Protein AF-A0A976LNE1-F1 (afdb_monomer_lite)

Foldseek 3Di:
DVVVVVLVVCQVVPWFFDDKDKAFAPPDDDDPVCVVVCVVVVDDDDGIDIDTDIDRDDPPDDCVVRVVRHDDDD

Structure (mmCIF, N/CA/C/O backbone):
data_AF-A0A976LNE1-F1
#
_entry.id   AF-A0A976LNE1-F1
#
loop_
_atom_site.group_PDB
_atom_site.id
_atom_site.type_symbol
_atom_site.label_atom_id
_atom_site.label_alt_id
_atom_site.label_comp_id
_atom_site.label_asym_id
_atom_site.label_entity_id
_atom_site.label_seq_id
_atom_site.pdbx_PDB_ins_code
_at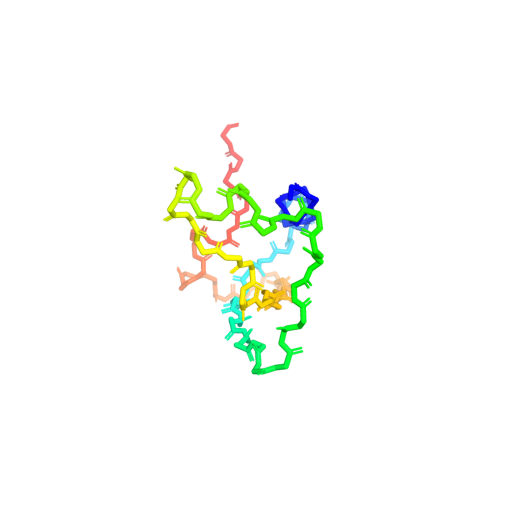om_site.Cartn_x
_atom_site.Cartn_y
_atom_site.Cartn_z
_atom_site.occupancy
_atom_site.B_iso_or_equiv
_atom_site.auth_seq_id
_atom_site.auth_comp_id
_atom_site.auth_asym_id
_atom_site.auth_atom_id
_atom_site.pdbx_PDB_model_num
ATOM 1 N N . MET A 1 1 ? 2.941 8.267 -8.018 1.00 44.97 1 MET A N 1
ATOM 2 C CA . MET A 1 1 ? 3.193 9.169 -6.862 1.00 44.97 1 MET A CA 1
ATOM 3 C C . MET A 1 1 ? 1.892 9.481 -6.117 1.00 44.97 1 MET A C 1
ATOM 5 O O . MET A 1 1 ? 1.924 9.473 -4.895 1.00 44.97 1 MET A O 1
ATOM 9 N N . ASN A 1 2 ? 0.753 9.618 -6.816 1.00 56.25 2 ASN A N 1
ATOM 10 C CA . ASN A 1 2 ? -0.579 9.756 -6.200 1.00 56.25 2 ASN A CA 1
ATOM 11 C C . ASN A 1 2 ? -1.104 8.490 -5.503 1.00 56.25 2 ASN A C 1
ATOM 13 O O . ASN A 1 2 ? -1.735 8.604 -4.459 1.00 56.25 2 ASN A O 1
ATOM 17 N N . ASP A 1 3 ? -0.796 7.291 -6.001 1.00 60.00 3 ASP A N 1
ATOM 18 C CA . ASP A 1 3 ? -1.360 6.054 -5.426 1.00 60.00 3 ASP A CA 1
ATOM 19 C C . ASP A 1 3 ? -0.889 5.797 -3.993 1.00 60.00 3 ASP A C 1
ATOM 21 O O . ASP A 1 3 ? -1.651 5.319 -3.158 1.00 60.00 3 ASP A O 1
ATOM 25 N N . ARG A 1 4 ? 0.342 6.221 -3.669 1.00 62.22 4 ARG A N 1
ATOM 26 C CA . ARG A 1 4 ? 0.864 6.177 -2.297 1.00 62.22 4 ARG A CA 1
ATOM 27 C C . ARG A 1 4 ? 0.069 7.072 -1.347 1.00 62.22 4 ARG A C 1
ATOM 29 O O . ARG A 1 4 ? -0.123 6.693 -0.199 1.00 62.22 4 ARG A O 1
ATOM 36 N N . LEU A 1 5 ? -0.398 8.233 -1.807 1.00 69.06 5 LEU A N 1
ATOM 37 C CA . LEU A 1 5 ? -1.206 9.138 -0.986 1.00 69.06 5 LEU A CA 1
ATOM 38 C C . LEU A 1 5 ? -2.610 8.569 -0.759 1.00 69.06 5 LEU A C 1
ATOM 40 O O . LEU A 1 5 ? -3.097 8.598 0.368 1.00 69.06 5 LEU A O 1
ATOM 44 N N . ASN A 1 6 ? -3.214 7.982 -1.795 1.00 69.69 6 ASN A N 1
ATOM 45 C CA . ASN A 1 6 ? -4.536 7.356 -1.703 1.00 69.69 6 ASN A CA 1
ATOM 46 C C . ASN A 1 6 ? -4.528 6.125 -0.783 1.00 69.69 6 ASN A C 1
ATOM 48 O O . ASN A 1 6 ? -5.405 5.979 0.067 1.00 69.69 6 ASN A O 1
ATOM 52 N N . TYR A 1 7 ? -3.501 5.281 -0.904 1.00 75.69 7 TYR A N 1
ATOM 53 C CA . TYR A 1 7 ? -3.271 4.138 -0.022 1.00 75.69 7 TYR A CA 1
ATOM 54 C C . TYR A 1 7 ? -3.136 4.568 1.444 1.00 75.69 7 TYR A C 1
ATOM 56 O O . TYR A 1 7 ? -3.844 4.062 2.314 1.00 75.69 7 TYR A O 1
ATOM 64 N N . LEU A 1 8 ? -2.272 5.552 1.716 1.00 79.69 8 LEU A N 1
ATOM 65 C CA . LEU A 1 8 ? -2.055 6.052 3.074 1.00 79.69 8 LEU A CA 1
ATOM 66 C C . LEU A 1 8 ? -3.312 6.702 3.659 1.00 79.69 8 LEU A C 1
ATOM 68 O O . LEU A 1 8 ? -3.560 6.562 4.852 1.00 79.69 8 LEU A O 1
ATOM 72 N N . PHE A 1 9 ? -4.112 7.392 2.843 1.00 85.38 9 PHE A N 1
ATOM 73 C CA . PHE A 1 9 ? -5.382 7.961 3.287 1.00 85.38 9 PHE A CA 1
ATOM 74 C C . PHE A 1 9 ? -6.366 6.873 3.734 1.00 85.38 9 PHE A C 1
ATOM 76 O O . PHE A 1 9 ? -6.886 6.953 4.844 1.00 85.38 9 PHE A O 1
ATOM 83 N N . ALA A 1 10 ? -6.581 5.833 2.921 1.00 81.94 10 ALA A N 1
ATOM 84 C CA . ALA A 1 10 ? -7.509 4.752 3.257 1.00 81.94 10 ALA A CA 1
ATOM 85 C C . ALA A 1 10 ? -7.117 4.042 4.565 1.00 81.94 10 ALA A C 1
ATOM 87 O O . ALA A 1 10 ? -7.970 3.816 5.427 1.00 81.94 10 ALA A O 1
ATOM 88 N N . LEU A 1 11 ? -5.821 3.768 4.750 1.00 87.25 11 LEU A N 1
ATOM 89 C CA . LEU A 1 11 ? -5.319 3.169 5.986 1.00 87.25 11 LEU A CA 1
ATOM 90 C C . LEU A 1 11 ? -5.513 4.075 7.206 1.00 87.25 11 LEU A C 1
ATOM 92 O O . LEU A 1 11 ? -5.920 3.589 8.258 1.00 87.25 11 LEU A O 1
ATOM 96 N N . LYS A 1 12 ? -5.273 5.386 7.067 1.00 87.50 12 LYS A N 1
ATOM 97 C CA . LYS A 1 12 ? -5.491 6.369 8.144 1.00 87.50 12 LYS A CA 1
ATOM 98 C C . LYS A 1 12 ? -6.960 6.510 8.542 1.00 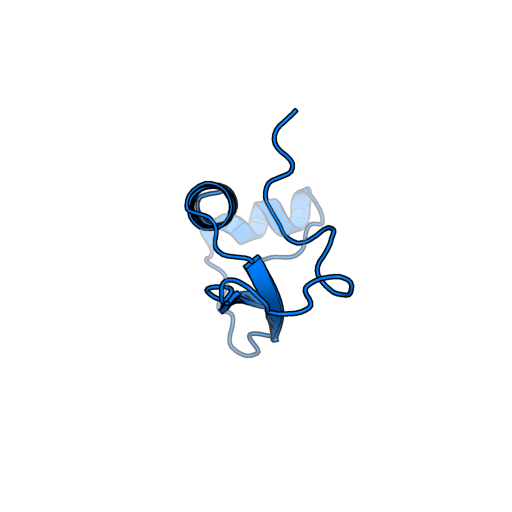87.50 12 LYS A C 1
ATOM 100 O O . LYS A 1 12 ? -7.251 6.778 9.698 1.00 87.50 12 LYS A O 1
ATOM 105 N N . VAL A 1 13 ? -7.888 6.322 7.602 1.00 89.81 13 VAL A N 1
ATOM 106 C CA . VAL A 1 13 ? -9.339 6.331 7.873 1.00 89.81 13 VAL A CA 1
ATOM 107 C C . VAL A 1 13 ? -9.791 5.063 8.622 1.00 89.81 13 VAL A C 1
ATOM 109 O O . VAL A 1 13 ? -10.900 5.021 9.150 1.00 89.81 13 VAL A O 1
ATOM 112 N N . GLY A 1 14 ? -8.942 4.035 8.703 1.00 88.81 14 GLY A N 1
ATOM 113 C CA . GLY A 1 14 ? -9.235 2.779 9.395 1.00 88.81 14 GLY A CA 1
ATOM 114 C C . GLY A 1 14 ? -9.672 1.641 8.471 1.00 88.81 14 GLY A C 1
ATOM 115 O O . GLY A 1 14 ? -10.165 0.619 8.950 1.00 88.81 14 GLY A O 1
ATOM 116 N N . PHE A 1 15 ? -9.497 1.784 7.154 1.00 92.25 15 PHE A N 1
ATOM 117 C CA . PHE A 1 15 ? -9.577 0.635 6.255 1.00 92.25 15 PHE A CA 1
ATOM 118 C C . PHE A 1 15 ? -8.315 -0.221 6.365 1.00 92.25 15 PHE A C 1
ATOM 120 O O . PHE A 1 15 ? -7.230 0.249 6.703 1.00 92.25 15 PHE A O 1
ATOM 127 N N . VAL A 1 16 ? -8.465 -1.496 6.032 1.00 92.50 16 VAL A N 1
ATOM 128 C CA . VAL A 1 16 ? -7.378 -2.471 5.970 1.00 92.50 16 VAL A CA 1
ATOM 129 C C . VAL A 1 16 ? -7.140 -2.826 4.511 1.00 92.50 16 VAL A C 1
ATOM 131 O O . VAL A 1 16 ? -8.102 -3.105 3.791 1.00 92.50 16 VAL A O 1
ATOM 134 N N . LEU A 1 17 ? -5.887 -2.841 4.055 1.00 93.38 17 LEU A N 1
ATOM 135 C CA . LEU A 1 17 ? -5.590 -3.384 2.730 1.00 93.38 17 LEU A CA 1
ATOM 136 C C . LEU A 1 17 ? -5.777 -4.904 2.774 1.00 93.38 17 LEU A C 1
ATOM 138 O O . LEU A 1 17 ? -5.074 -5.605 3.501 1.00 93.38 17 LEU A O 1
ATOM 142 N N . LYS A 1 18 ? -6.731 -5.409 1.993 1.00 92.69 18 LYS A N 1
ATOM 143 C CA . LYS A 1 18 ? -7.006 -6.841 1.901 1.00 92.69 18 LYS A CA 1
ATOM 144 C C . LYS A 1 18 ? -6.158 -7.485 0.808 1.00 92.69 18 LYS A C 1
ATOM 146 O O . LYS A 1 18 ? -5.515 -8.499 1.060 1.00 92.69 18 LYS A O 1
ATOM 151 N N . GLU A 1 19 ? -6.158 -6.889 -0.383 1.00 92.56 19 GLU A N 1
ATOM 152 C CA . GLU A 1 19 ? -5.494 -7.415 -1.581 1.00 92.56 19 GLU A CA 1
ATOM 153 C C . GLU A 1 19 ? -4.903 -6.264 -2.417 1.00 92.56 19 GLU A C 1
ATOM 155 O O . GLU A 1 19 ? -5.493 -5.184 -2.509 1.00 92.56 19 GLU A O 1
ATOM 160 N N . ASP A 1 20 ? -3.747 -6.511 -3.037 1.00 92.25 20 ASP A N 1
ATOM 161 C CA . ASP A 1 20 ? -3.157 -5.692 -4.105 1.00 92.25 20 ASP A CA 1
ATOM 162 C C . ASP A 1 20 ? -3.074 -6.562 -5.361 1.00 92.25 20 ASP A C 1
ATOM 164 O O . ASP A 1 20 ? -2.352 -7.562 -5.396 1.00 92.25 20 ASP A O 1
ATOM 168 N N . ILE A 1 21 ? -3.875 -6.218 -6.366 1.00 93.88 21 ILE A N 1
ATOM 169 C CA . ILE A 1 21 ? -3.963 -6.956 -7.620 1.00 93.88 21 ILE A CA 1
ATOM 170 C C . ILE A 1 21 ? -3.120 -6.228 -8.662 1.00 93.88 21 ILE A C 1
ATOM 172 O O . ILE A 1 21 ? -3.427 -5.100 -9.052 1.00 93.88 21 ILE A O 1
ATOM 176 N N . ILE A 1 22 ? -2.088 -6.910 -9.156 1.00 90.25 22 ILE A N 1
ATOM 177 C CA . ILE A 1 22 ? -1.201 -6.400 -10.201 1.00 90.25 22 ILE A CA 1
ATOM 178 C C . ILE A 1 22 ? -1.702 -6.904 -11.553 1.00 90.25 22 ILE A C 1
ATOM 180 O O . ILE A 1 22 ? -1.594 -8.087 -11.875 1.00 90.25 22 ILE A O 1
ATOM 184 N N . MET A 1 23 ? -2.240 -5.998 -12.362 1.00 88.50 23 MET A N 1
ATOM 185 C CA . MET A 1 23 ? -2.726 -6.304 -13.705 1.00 88.50 23 MET A CA 1
ATOM 186 C C . MET A 1 23 ? -1.666 -5.943 -14.738 1.00 88.50 23 MET A C 1
ATOM 188 O O . MET A 1 23 ? -1.294 -4.779 -14.873 1.00 88.50 23 MET A O 1
ATOM 192 N N . ALA A 1 24 ? -1.200 -6.926 -15.506 1.00 84.12 24 ALA A N 1
ATOM 193 C CA . ALA A 1 24 ? -0.321 -6.670 -16.640 1.00 84.12 24 ALA A CA 1
ATOM 194 C C . ALA A 1 24 ? -1.108 -6.022 -17.794 1.00 84.12 24 ALA A C 1
ATOM 196 O O . ALA A 1 24 ? -2.110 -6.556 -18.269 1.00 84.12 24 ALA A O 1
ATOM 197 N N . ARG A 1 25 ? -0.639 -4.875 -18.292 1.00 75.69 25 ARG A N 1
ATOM 198 C CA . ARG A 1 25 ? -1.169 -4.244 -19.503 1.00 75.69 25 ARG A CA 1
ATOM 199 C C . ARG A 1 25 ? -0.431 -4.753 -20.733 1.00 75.69 25 ARG A C 1
ATOM 201 O O . ARG A 1 25 ? 0.685 -4.339 -21.032 1.00 75.69 25 ARG A O 1
ATOM 208 N N . HIS A 1 26 ? -1.112 -5.592 -21.506 1.00 75.1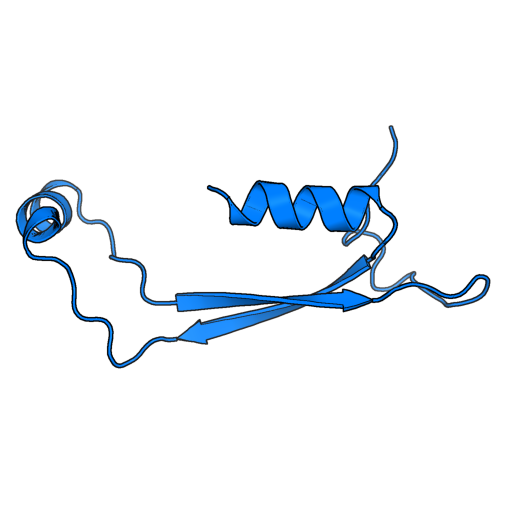9 26 HIS A N 1
ATOM 209 C CA . HIS A 1 26 ? -0.583 -6.146 -22.757 1.00 75.19 26 HIS A CA 1
ATOM 210 C C . HIS A 1 26 ? -0.654 -5.171 -23.953 1.00 75.19 26 HIS A C 1
ATOM 212 O O . HIS A 1 26 ? 0.058 -5.356 -24.933 1.00 75.19 26 HIS A O 1
ATOM 218 N N . HIS A 1 27 ? -1.448 -4.094 -23.863 1.00 73.62 27 HIS A N 1
ATOM 219 C CA . HIS A 1 27 ? -1.583 -3.054 -24.900 1.00 73.62 27 HIS A CA 1
ATOM 220 C C . HIS A 1 27 ? -1.026 -1.684 -24.468 1.00 73.62 27 HIS A C 1
ATOM 222 O O . HIS A 1 27 ? -1.598 -0.634 -24.768 1.00 73.62 27 HIS A O 1
ATOM 228 N N . CYS A 1 28 ? 0.102 -1.662 -23.757 1.00 67.94 28 CYS A N 1
ATOM 229 C CA . CYS A 1 28 ? 0.772 -0.406 -23.425 1.00 67.94 28 CYS A CA 1
ATOM 230 C C . CYS A 1 28 ? 1.417 0.223 -24.672 1.00 67.94 28 CYS A C 1
ATOM 232 O O . CYS A 1 28 ? 2.459 -0.227 -25.147 1.00 67.94 28 CYS A O 1
ATOM 234 N N . LYS A 1 29 ? 0.833 1.314 -25.183 1.00 71.38 29 LYS A N 1
ATOM 235 C CA . LYS A 1 29 ? 1.513 2.208 -26.131 1.00 71.38 29 LYS A CA 1
ATOM 236 C C . LYS A 1 29 ? 2.331 3.221 -25.341 1.00 71.38 29 LYS A C 1
ATOM 238 O O . LYS A 1 29 ? 1.785 4.000 -24.562 1.00 71.38 29 LYS A O 1
ATOM 243 N N . TYR A 1 30 ? 3.644 3.209 -25.533 1.00 70.25 30 TYR A N 1
ATOM 244 C CA . TYR A 1 30 ? 4.507 4.201 -24.911 1.00 70.25 30 TYR A CA 1
ATOM 245 C C . TYR A 1 30 ? 4.421 5.538 -25.646 1.00 70.25 30 TYR A C 1
ATOM 247 O O . TYR A 1 30 ? 4.318 5.591 -26.871 1.00 70.25 30 TYR A O 1
ATOM 255 N N . THR A 1 31 ? 4.495 6.637 -24.900 1.00 75.88 31 THR A N 1
ATOM 256 C CA . THR A 1 31 ? 4.587 7.974 -25.490 1.00 75.88 31 THR A CA 1
ATOM 257 C C . THR A 1 31 ? 5.990 8.203 -26.038 1.0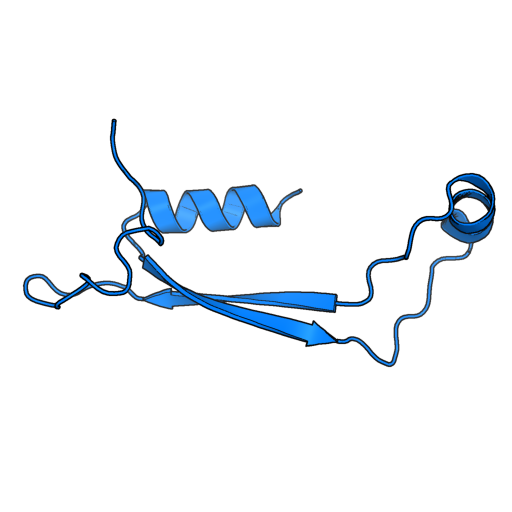0 75.88 31 THR A C 1
ATOM 259 O O . THR A 1 31 ? 6.988 7.949 -25.361 1.00 75.88 31 THR A O 1
ATOM 262 N N . GLU A 1 32 ? 6.076 8.735 -27.255 1.00 76.81 32 GLU A N 1
ATOM 263 C CA . GLU A 1 32 ? 7.337 8.916 -27.984 1.00 76.81 32 GLU A CA 1
ATOM 264 C C . GLU A 1 32 ? 8.362 9.771 -27.217 1.00 76.81 32 GLU A C 1
ATOM 266 O O . GLU A 1 32 ? 9.564 9.502 -27.242 1.00 76.81 32 GLU A O 1
ATOM 271 N N . ARG A 1 33 ? 7.856 10.710 -26.407 1.00 81.12 33 ARG A N 1
ATOM 272 C CA . ARG A 1 33 ? 8.602 11.555 -25.464 1.00 81.12 33 ARG A CA 1
ATOM 273 C C . ARG A 1 33 ? 9.559 10.788 -24.542 1.00 81.12 33 ARG A C 1
ATOM 275 O O . ARG A 1 33 ? 10.573 11.351 -24.138 1.00 81.12 33 ARG A O 1
ATOM 282 N N . TRP A 1 34 ? 9.257 9.537 -24.196 1.00 77.88 34 TRP A N 1
ATOM 283 C CA . TRP A 1 34 ? 10.046 8.743 -23.246 1.00 77.88 34 TRP A CA 1
ATOM 284 C C . TRP A 1 34 ? 11.048 7.797 -23.915 1.00 77.88 34 TRP A C 1
ATOM 286 O O . TRP A 1 34 ? 11.888 7.218 -23.228 1.00 77.88 34 TRP A O 1
ATOM 296 N N . ARG A 1 35 ? 11.017 7.669 -25.249 1.00 79.38 35 ARG A N 1
ATOM 297 C CA . ARG A 1 35 ? 11.801 6.672 -25.998 1.00 79.38 35 ARG A CA 1
ATOM 298 C C . ARG A 1 35 ? 13.315 6.823 -25.791 1.00 79.38 35 ARG A C 1
ATOM 300 O O . ARG A 1 35 ? 14.015 5.826 -25.635 1.00 79.38 35 ARG A O 1
ATOM 307 N N . TRP A 1 36 ? 13.826 8.055 -25.761 1.00 82.69 36 TRP A N 1
ATOM 308 C CA . TRP A 1 36 ? 15.255 8.325 -25.537 1.00 82.69 36 TRP A CA 1
ATOM 309 C C . TRP A 1 36 ? 15.686 8.007 -24.103 1.00 82.69 36 TRP A C 1
ATOM 311 O O . TRP A 1 36 ? 16.773 7.481 -23.885 1.00 82.69 36 TRP A O 1
ATOM 321 N N . LYS A 1 37 ? 14.814 8.282 -23.130 1.00 80.44 37 LYS A N 1
ATOM 322 C CA . LYS A 1 37 ? 15.106 8.086 -21.714 1.00 80.44 37 LYS A CA 1
ATOM 323 C C . LYS A 1 37 ? 15.151 6.602 -21.364 1.00 80.44 37 LYS A C 1
ATOM 325 O O . LYS A 1 37 ? 16.057 6.178 -20.668 1.00 80.44 37 LYS A O 1
ATOM 330 N N . VAL A 1 38 ? 14.247 5.804 -21.935 1.00 80.62 38 VAL A N 1
ATOM 331 C CA . VAL A 1 38 ? 14.270 4.334 -21.818 1.00 80.62 38 VAL A CA 1
ATOM 332 C C . VAL A 1 38 ? 15.582 3.753 -22.347 1.00 80.62 38 VAL A C 1
ATOM 334 O O . VAL A 1 38 ? 16.175 2.900 -21.697 1.00 80.62 38 VAL A O 1
ATOM 337 N N . LYS A 1 39 ? 16.069 4.245 -23.497 1.00 79.38 39 LYS A N 1
ATOM 338 C CA . LYS A 1 39 ? 17.353 3.809 -24.072 1.00 79.38 39 LYS A CA 1
ATOM 339 C C . LYS A 1 39 ? 18.563 4.235 -23.240 1.00 79.38 39 LYS A C 1
ATOM 341 O O . LYS A 1 39 ? 19.542 3.502 -23.200 1.00 79.38 39 LYS A O 1
ATOM 346 N N . LYS A 1 40 ? 18.519 5.425 -22.637 1.00 85.38 40 LYS A N 1
ATOM 347 C CA . LYS A 1 40 ? 19.637 5.987 -21.867 1.00 85.38 40 LYS A CA 1
ATOM 348 C C . LYS A 1 40 ? 19.733 5.398 -20.460 1.00 85.38 40 LYS A C 1
ATOM 350 O O . LYS A 1 40 ? 20.823 5.072 -20.010 1.00 85.38 40 LYS A O 1
ATOM 355 N N . ASP A 1 41 ? 18.595 5.282 -19.789 1.00 83.25 41 ASP A N 1
ATOM 356 C CA . ASP A 1 41 ? 18.519 4.975 -18.361 1.00 83.25 41 ASP A CA 1
ATOM 357 C C . ASP A 1 41 ? 18.140 3.496 -18.111 1.00 83.25 41 ASP A C 1
ATOM 359 O O . ASP A 1 41 ? 17.952 3.096 -16.966 1.00 83.25 41 ASP A O 1
ATOM 363 N N . SER A 1 42 ? 18.008 2.682 -19.171 1.00 75.69 42 SER A N 1
ATOM 364 C CA . SER A 1 42 ? 17.739 1.232 -19.130 1.00 75.69 42 SER A CA 1
ATOM 365 C C . SER A 1 42 ? 16.582 0.817 -18.209 1.00 75.69 42 SER A C 1
ATOM 367 O O . SER A 1 42 ? 16.611 -0.254 -17.604 1.00 75.69 42 SER A O 1
ATOM 369 N N . PHE A 1 43 ? 15.547 1.653 -18.087 1.00 73.06 43 PHE A N 1
ATOM 370 C CA . PHE A 1 43 ? 14.396 1.372 -17.228 1.00 73.06 43 PHE A CA 1
ATOM 371 C C . PHE A 1 43 ? 13.172 0.950 -18.042 1.00 73.06 43 PHE A C 1
ATOM 373 O O . PHE A 1 43 ? 12.913 1.451 -19.138 1.00 73.06 43 PHE A O 1
ATOM 380 N N . CYS A 1 44 ? 12.391 0.031 -17.475 1.00 66.44 44 CYS A N 1
ATOM 381 C CA . CYS A 1 44 ? 11.141 -0.422 -18.070 1.00 66.44 44 CYS A CA 1
ATOM 382 C C . CYS A 1 44 ? 10.047 0.639 -17.911 1.00 66.44 44 CYS A C 1
ATOM 384 O O . CYS A 1 44 ? 9.878 1.232 -16.844 1.00 66.44 44 CYS A O 1
ATOM 386 N N . LEU A 1 45 ? 9.270 0.854 -18.971 1.00 71.62 45 LEU A N 1
ATOM 387 C CA . LEU A 1 45 ? 8.053 1.658 -18.892 1.00 71.62 45 LEU A CA 1
ATOM 388 C C . LEU A 1 45 ? 6.981 0.934 -18.070 1.00 71.62 45 LEU A C 1
ATOM 390 O O . LEU A 1 45 ? 7.030 -0.283 -17.898 1.00 71.62 45 LEU A O 1
ATOM 394 N N . ILE A 1 46 ? 6.008 1.693 -17.561 1.00 70.94 46 ILE A N 1
ATOM 395 C CA . ILE A 1 46 ? 4.943 1.157 -16.707 1.00 70.94 46 ILE A CA 1
ATOM 396 C C . ILE A 1 46 ? 4.091 0.173 -17.519 1.00 70.94 46 ILE A C 1
ATOM 398 O O . ILE A 1 46 ? 3.346 0.562 -18.420 1.00 70.94 46 ILE A O 1
ATOM 402 N N 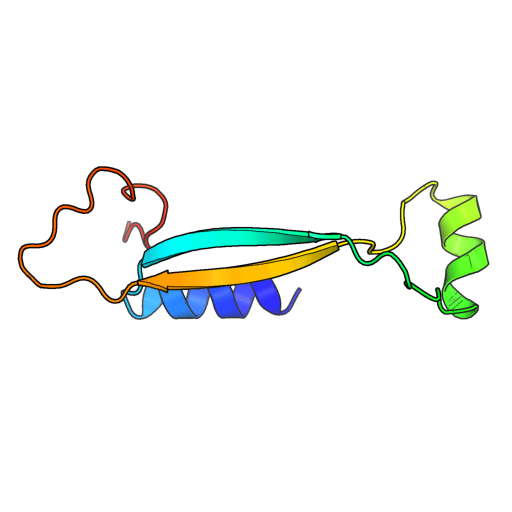. MET A 1 47 ? 4.224 -1.108 -17.185 1.00 73.25 47 MET A N 1
ATOM 403 C CA . MET A 1 47 ? 3.552 -2.227 -17.854 1.00 73.25 47 MET A CA 1
ATOM 404 C C . MET A 1 47 ? 2.473 -2.874 -16.988 1.00 73.25 47 MET A C 1
ATOM 406 O O . MET A 1 47 ? 1.757 -3.737 -17.478 1.00 73.25 47 MET A O 1
ATOM 410 N N . HIS A 1 48 ? 2.340 -2.480 -15.723 1.00 82.50 48 HIS A N 1
ATOM 411 C CA . HIS A 1 48 ? 1.331 -3.014 -14.819 1.00 82.50 48 HIS A CA 1
ATOM 412 C C . HIS A 1 48 ? 0.564 -1.892 -14.123 1.00 82.50 48 HIS A C 1
ATOM 414 O O . HIS A 1 48 ? 1.131 -0.839 -13.831 1.00 82.50 48 HIS A O 1
ATOM 420 N N . ASP A 1 49 ? -0.717 -2.140 -13.872 1.00 84.50 49 ASP A N 1
ATOM 421 C CA . ASP A 1 49 ? -1.575 -1.303 -13.041 1.00 84.50 49 ASP A CA 1
ATOM 422 C C . ASP A 1 49 ? -1.847 -2.030 -11.716 1.00 84.50 49 ASP A C 1
ATOM 424 O O . ASP A 1 49 ? -2.004 -3.252 -11.694 1.00 84.50 49 ASP A O 1
ATOM 428 N N . HIS A 1 50 ? -1.911 -1.275 -10.621 1.00 88.56 50 HIS A N 1
ATOM 429 C CA . HIS A 1 50 ? -2.296 -1.783 -9.305 1.00 88.56 50 HIS A CA 1
ATOM 430 C C . HIS A 1 50 ? -3.770 -1.484 -9.039 1.00 88.56 50 HIS A C 1
ATOM 432 O O . HIS A 1 50 ? -4.220 -0.350 -9.219 1.00 88.56 50 HIS A O 1
ATOM 438 N N . LEU A 1 51 ? -4.508 -2.485 -8.567 1.00 91.00 51 LEU A N 1
ATOM 439 C CA . LEU A 1 51 ? -5.862 -2.339 -8.049 1.00 91.00 51 LEU A CA 1
ATOM 440 C C . LEU A 1 51 ? -5.882 -2.763 -6.580 1.00 91.00 51 LEU A C 1
ATOM 442 O O . LEU A 1 51 ? -5.728 -3.940 -6.257 1.00 91.00 51 LEU A O 1
ATOM 446 N N . PHE A 1 52 ? -6.100 -1.794 -5.694 1.00 91.88 52 PHE A N 1
ATOM 447 C CA . PHE A 1 52 ? -6.158 -2.028 -4.254 1.00 91.88 52 PHE A CA 1
ATOM 448 C C . PHE A 1 52 ? -7.583 -2.352 -3.803 1.00 91.88 52 PHE A C 1
ATOM 450 O O . PHE A 1 52 ? -8.515 -1.587 -4.064 1.00 91.88 52 PHE A O 1
ATOM 457 N N . VAL A 1 53 ? -7.742 -3.453 -3.069 1.00 92.88 53 VAL A N 1
ATOM 458 C CA . VAL A 1 53 ? -9.002 -3.831 -2.421 1.00 92.88 53 VAL A CA 1
ATOM 459 C C . VAL A 1 53 ? -8.888 -3.560 -0.928 1.00 92.88 53 VAL A C 1
ATOM 461 O O . VAL A 1 53 ? -8.075 -4.165 -0.224 1.00 92.88 53 VAL A O 1
ATOM 464 N N . PHE A 1 54 ? -9.734 -2.660 -0.435 1.00 93.19 54 PHE A N 1
ATOM 465 C CA . PHE A 1 54 ? -9.789 -2.292 0.974 1.00 93.19 54 PHE A CA 1
ATOM 466 C C . PHE A 1 54 ? -10.994 -2.923 1.664 1.00 93.19 54 PHE A C 1
ATOM 468 O O . PHE A 1 54 ? -12.103 -2.946 1.130 1.00 93.19 54 PHE A O 1
ATOM 475 N N . LEU A 1 55 ? -10.777 -3.399 2.884 1.00 91.69 55 LEU A N 1
ATOM 476 C CA . LEU A 1 55 ? -11.807 -3.921 3.768 1.00 91.69 55 LEU A CA 1
ATOM 477 C C . LEU A 1 55 ? -12.084 -2.904 4.875 1.00 91.69 55 LEU A C 1
ATOM 479 O O . LEU A 1 55 ? -11.151 -2.403 5.505 1.00 91.69 55 LEU A O 1
ATOM 483 N N . LYS A 1 56 ? -13.365 -2.627 5.141 1.00 91.69 56 LYS A N 1
ATOM 484 C CA . LYS A 1 56 ? -13.779 -1.932 6.363 1.00 91.69 56 LYS A CA 1
ATOM 485 C C . LYS A 1 56 ? -13.997 -2.974 7.466 1.00 91.69 56 LYS A C 1
ATOM 487 O O . LYS A 1 56 ? -14.951 -3.745 7.349 1.00 91.69 56 LYS A O 1
ATOM 492 N N . PRO A 1 57 ? -13.154 -3.008 8.507 1.00 89.25 57 PRO A N 1
ATOM 493 C CA . PRO A 1 57 ? -13.237 -4.036 9.533 1.00 89.25 57 PRO A CA 1
ATOM 494 C C . PRO A 1 57 ? -14.470 -3.853 10.423 1.00 89.25 57 PRO A C 1
ATOM 496 O O . PRO A 1 57 ? -14.858 -2.726 10.747 1.00 89.25 57 PRO A O 1
ATOM 499 N N . ARG A 1 58 ? -15.085 -4.962 10.843 1.00 89.44 58 ARG A N 1
ATOM 500 C CA . ARG A 1 58 ? -16.123 -4.960 11.891 1.00 89.44 58 ARG A CA 1
ATOM 501 C C . ARG A 1 58 ? -15.486 -5.045 13.283 1.00 89.44 58 ARG A C 1
ATOM 503 O O . ARG A 1 58 ? -14.366 -5.517 13.431 1.00 89.44 58 ARG A O 1
ATOM 510 N N . ALA A 1 59 ? -16.225 -4.635 14.317 1.00 82.50 59 ALA A N 1
ATOM 511 C CA . ALA A 1 59 ? -15.709 -4.504 15.687 1.00 82.50 59 ALA A CA 1
ATOM 512 C C . ALA A 1 59 ? -15.097 -5.789 16.293 1.00 82.50 59 ALA A C 1
ATOM 514 O O . ALA A 1 59 ? -14.241 -5.689 17.163 1.00 82.50 59 ALA A O 1
ATOM 515 N N . ALA A 1 60 ? -15.514 -6.974 15.839 1.00 85.38 60 ALA A N 1
ATOM 516 C CA . ALA A 1 60 ? -15.047 -8.272 16.343 1.00 85.38 60 ALA A CA 1
ATOM 517 C C . ALA A 1 60 ? -14.438 -9.162 15.242 1.00 85.38 60 ALA A C 1
ATOM 519 O O . ALA A 1 60 ? -14.404 -10.384 15.369 1.00 85.38 60 ALA A O 1
ATOM 520 N N . GLU A 1 61 ? -14.019 -8.570 14.125 1.00 87.12 61 GLU A N 1
ATOM 521 C CA . GLU A 1 61 ? -13.429 -9.319 13.017 1.00 87.12 61 GLU A CA 1
ATOM 522 C C . GLU A 1 61 ? -11.962 -9.652 13.306 1.00 87.12 61 GLU A C 1
ATOM 524 O O . GLU A 1 61 ? -11.190 -8.788 13.728 1.00 87.12 61 GLU A O 1
ATOM 529 N N . ASP A 1 62 ? -11.567 -10.906 13.074 1.00 88.44 62 ASP A N 1
ATOM 530 C CA . ASP A 1 62 ? -10.168 -11.298 13.207 1.00 88.44 62 ASP A CA 1
ATOM 531 C C . ASP A 1 62 ? -9.345 -10.741 12.038 1.00 88.44 62 ASP A C 1
ATOM 533 O O . ASP A 1 62 ? -9.499 -11.135 10.881 1.00 88.44 62 ASP A O 1
ATOM 537 N N . LEU A 1 63 ? -8.440 -9.820 12.361 1.00 88.19 63 LEU A N 1
ATOM 538 C CA . LEU A 1 63 ? -7.532 -9.169 11.417 1.00 88.19 63 LEU A CA 1
ATOM 539 C C . LEU A 1 63 ? -6.078 -9.598 11.634 1.00 88.19 63 LEU A C 1
ATOM 541 O O . LEU A 1 63 ? -5.166 -8.936 11.137 1.00 88.19 63 LEU A O 1
ATOM 545 N N . SER A 1 64 ? -5.840 -10.687 12.372 1.00 89.38 64 SER A N 1
ATOM 546 C CA . SER A 1 64 ? -4.503 -11.222 12.657 1.00 89.38 64 SER A CA 1
ATOM 547 C C . SER A 1 64 ? -3.672 -11.400 11.381 1.00 89.38 64 SER A C 1
ATOM 549 O O . SER A 1 64 ? -2.524 -10.955 11.307 1.00 89.38 64 SER A O 1
ATOM 551 N N . ARG A 1 65 ? -4.291 -11.946 10.328 1.00 89.62 65 ARG A N 1
ATOM 552 C CA . ARG A 1 65 ? -3.676 -12.166 9.008 1.00 89.62 65 ARG A CA 1
ATOM 553 C C . ARG A 1 65 ? -3.343 -10.877 8.255 1.00 89.62 65 ARG A C 1
ATOM 555 O O . ARG A 1 65 ? -2.496 -10.900 7.370 1.00 89.62 65 ARG A O 1
ATOM 562 N N . LEU A 1 66 ? -3.988 -9.767 8.605 1.00 88.94 66 LEU A N 1
ATOM 563 C CA . LEU A 1 66 ? -3.833 -8.457 7.967 1.00 88.94 66 LEU A CA 1
ATOM 564 C C . LEU A 1 66 ? -3.112 -7.457 8.884 1.00 88.94 66 LEU A C 1
ATOM 566 O O . LEU A 1 66 ? -3.232 -6.244 8.712 1.00 88.94 66 LEU A O 1
ATOM 570 N N . ARG A 1 67 ? -2.354 -7.945 9.878 1.00 85.62 67 ARG A N 1
ATOM 571 C CA . ARG A 1 67 ? -1.693 -7.117 10.899 1.00 85.62 67 ARG A CA 1
ATOM 572 C C . ARG A 1 67 ? -0.868 -5.971 10.310 1.00 85.62 67 ARG A C 1
ATOM 574 O O . ARG A 1 67 ? -0.961 -4.861 10.820 1.00 85.62 67 ARG A O 1
ATOM 581 N N . TYR A 1 68 ? -0.092 -6.248 9.265 1.00 88.06 68 TYR A N 1
ATOM 582 C CA . TYR A 1 68 ? 0.820 -5.288 8.631 1.00 88.06 68 TYR A CA 1
ATOM 583 C C . TYR A 1 68 ? 0.163 -4.443 7.535 1.00 88.06 68 TYR A C 1
ATOM 585 O O . TYR A 1 68 ? 0.794 -3.550 6.980 1.00 88.06 68 TYR A O 1
ATOM 593 N N . SER A 1 69 ? -1.108 -4.706 7.237 1.00 89.31 69 SER A N 1
ATOM 594 C CA . SER A 1 69 ? -1.866 -4.054 6.169 1.00 89.31 69 SER A CA 1
ATOM 595 C C . SER A 1 69 ? -2.755 -2.920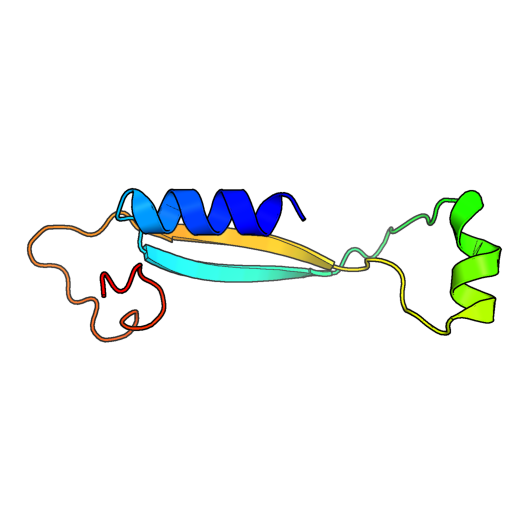 6.694 1.00 89.31 69 SER A C 1
ATOM 597 O O . SER A 1 69 ? -3.805 -2.627 6.121 1.00 89.31 69 SER A O 1
ATOM 599 N N . ARG A 1 70 ? -2.377 -2.321 7.830 1.00 85.44 70 ARG A N 1
ATOM 600 C CA . ARG A 1 70 ? -3.139 -1.311 8.581 1.00 85.44 70 ARG A CA 1
ATOM 601 C C . ARG A 1 70 ? -2.222 -0.175 9.014 1.00 85.44 70 ARG A C 1
ATOM 603 O O . ARG A 1 70 ? -1.012 -0.375 9.108 1.00 85.44 70 ARG A O 1
ATOM 610 N N . SER A 1 71 ? -2.795 0.994 9.303 1.00 82.75 71 SER A N 1
ATOM 611 C CA . SER A 1 71 ? -2.054 2.047 10.006 1.00 82.75 71 SER A CA 1
ATOM 612 C C . SER A 1 71 ? -1.598 1.500 11.359 1.00 82.75 71 SER A C 1
ATOM 614 O O . SER A 1 71 ? -2.410 0.958 12.109 1.00 82.75 71 SER A O 1
ATOM 616 N N . ILE A 1 72 ? -0.298 1.580 11.634 1.00 67.25 72 ILE A N 1
ATOM 617 C CA . ILE A 1 72 ? 0.249 1.361 12.971 1.00 67.25 72 ILE A CA 1
ATOM 618 C C . ILE A 1 72 ? 0.446 2.760 13.532 1.00 67.25 72 ILE A C 1
ATOM 620 O O . ILE A 1 72 ? 1.342 3.479 13.088 1.00 67.25 72 ILE A O 1
ATOM 624 N N . ASP A 1 73 ? -0.437 3.152 14.441 1.00 58.62 73 ASP A N 1
ATOM 625 C CA . ASP A 1 73 ? -0.307 4.415 15.153 1.00 58.62 73 ASP A CA 1
ATOM 626 C C . ASP A 1 73 ? 0.848 4.241 16.156 1.00 58.62 73 ASP A C 1
ATOM 628 O O . ASP A 1 73 ? 0.763 3.415 17.068 1.00 58.62 73 ASP A O 1
ATOM 632 N N . TYR A 1 74 ? 1.964 4.928 15.899 1.00 51.91 74 TYR A N 1
ATOM 633 C CA . TYR A 1 74 ? 3.105 5.062 16.812 1.00 51.91 74 TYR A CA 1
ATOM 634 C C . TYR A 1 74 ? 2.935 6.302 17.686 1.00 51.91 74 TYR A C 1
ATOM 636 O O . TYR A 1 74 ? 2.450 7.325 17.147 1.00 51.91 74 TYR A O 1
#

Secondary structure (DSSP, 8-state):
-HHHHHHHHHHHTT-EEEEEEEEE-TT-PPPGGGHHHHHHH------EEEEEEEE---TT---GGGTTSS----

pLDDT: mean 81.0, std 10.73, range [44.97, 93.88]

Radius of gyration: 17.35 Å; chains: 1; bounding box: 36×24×45 Å

Sequence (74 aa):
MNDRLNYLFALKVGFVLKEDIIMARHHCKYTERWRWKVKKDSFCLIMHDHLFVFLKPRAAEDLSRLRYSRSIDY